Protein AF-A0A7S3I6E5-F1 (afdb_monomer_lite)

Organism: NCBI:txid182087

Structure (mmCIF, N/CA/C/O backbone):
data_AF-A0A7S3I6E5-F1
#
_entry.id   AF-A0A7S3I6E5-F1
#
loop_
_atom_site.group_PDB
_atom_site.id
_atom_site.type_symbol
_atom_site.label_atom_id
_atom_site.label_alt_id
_atom_site.label_comp_id
_atom_site.label_asym_id
_atom_site.label_entity_id
_atom_site.label_seq_id
_atom_site.pdbx_PDB_ins_code
_atom_site.Cartn_x
_atom_site.Cartn_y
_atom_site.Cartn_z
_atom_site.occupancy
_atom_site.B_iso_or_equiv
_atom_site.auth_seq_id
_atom_site.auth_comp_id
_atom_site.auth_asym_id
_atom_site.auth_atom_id
_atom_site.pdbx_PDB_model_num
ATOM 1 N N . MET A 1 1 ? -11.413 -11.441 18.024 1.00 75.44 1 MET A N 1
ATOM 2 C CA . MET A 1 1 ? -10.052 -11.040 17.619 1.00 75.44 1 MET A CA 1
ATOM 3 C C . MET A 1 1 ? -9.032 -11.523 18.630 1.00 75.44 1 MET A C 1
ATOM 5 O O . MET A 1 1 ? -8.194 -12.300 18.219 1.00 75.44 1 MET A O 1
ATOM 9 N N . LEU A 1 2 ? -9.181 -11.236 19.929 1.00 79.25 2 LEU A N 1
ATOM 10 C CA . LEU A 1 2 ? -8.270 -11.764 20.956 1.00 79.25 2 LEU A CA 1
ATOM 11 C C . LEU A 1 2 ? -8.199 -13.304 20.983 1.00 79.25 2 LEU A C 1
ATOM 13 O O . LEU A 1 2 ? -7.133 -13.863 20.778 1.00 79.25 2 LEU A O 1
ATOM 17 N N . ILE A 1 3 ? -9.347 -13.985 21.101 1.00 82.06 3 ILE A N 1
ATOM 18 C CA . ILE A 1 3 ? -9.428 -15.463 21.083 1.00 82.06 3 ILE A CA 1
ATOM 19 C C . ILE A 1 3 ? -8.805 -16.044 19.802 1.00 82.06 3 ILE A C 1
ATOM 21 O O . ILE A 1 3 ? -8.066 -17.015 19.851 1.00 82.06 3 ILE A O 1
ATOM 25 N N . PHE A 1 4 ? -9.059 -15.407 18.658 1.00 80.81 4 PHE A N 1
ATOM 26 C CA . PHE A 1 4 ? -8.527 -15.822 17.359 1.00 80.81 4 PHE A CA 1
ATOM 27 C C . PHE A 1 4 ? -7.004 -15.630 17.257 1.00 80.81 4 PHE A C 1
ATOM 29 O O . PHE A 1 4 ? -6.314 -16.505 16.750 1.00 80.81 4 PHE A O 1
ATOM 36 N N . GLY A 1 5 ? -6.469 -14.532 17.803 1.00 78.19 5 GLY A N 1
ATOM 37 C CA . GLY A 1 5 ? -5.027 -14.288 17.878 1.00 78.19 5 GLY A CA 1
ATOM 38 C C . GLY A 1 5 ? -4.309 -15.273 18.804 1.00 78.19 5 GLY A C 1
ATOM 39 O O . GLY A 1 5 ? -3.265 -15.801 18.435 1.00 78.19 5 GLY A O 1
ATOM 40 N N . CYS A 1 6 ? -4.905 -15.596 19.957 1.00 81.00 6 CYS A N 1
ATOM 41 C CA . CYS A 1 6 ? -4.386 -16.628 20.858 1.00 81.00 6 CYS A CA 1
ATOM 42 C C . CYS A 1 6 ? -4.396 -18.015 20.202 1.00 81.00 6 CYS A C 1
ATOM 44 O O . CYS A 1 6 ? -3.428 -18.756 20.328 1.00 81.00 6 CYS A O 1
ATOM 46 N N . ILE A 1 7 ? -5.458 -18.350 19.462 1.00 82.88 7 ILE A N 1
ATOM 47 C CA . ILE A 1 7 ? -5.550 -19.604 18.705 1.00 82.88 7 ILE A CA 1
ATOM 48 C C . ILE A 1 7 ? -4.427 -19.690 17.664 1.00 82.88 7 ILE A C 1
ATOM 50 O O . ILE A 1 7 ? -3.745 -20.708 17.599 1.00 82.88 7 ILE A O 1
ATOM 54 N N . PHE A 1 8 ? -4.181 -18.628 16.892 1.00 81.50 8 PHE A N 1
ATOM 55 C CA . PHE A 1 8 ? -3.090 -18.628 15.914 1.00 81.50 8 PHE A CA 1
ATOM 56 C C . PHE A 1 8 ? -1.702 -18.760 16.537 1.00 81.50 8 PHE A C 1
ATOM 58 O O . PHE A 1 8 ? -0.860 -19.445 15.965 1.00 81.50 8 PHE A O 1
ATOM 65 N N . MET A 1 9 ? -1.471 -18.168 17.712 1.00 80.69 9 MET A N 1
ATOM 66 C CA . MET A 1 9 ? -0.214 -18.364 18.440 1.00 80.69 9 MET A CA 1
ATOM 67 C C . MET A 1 9 ? -0.041 -19.808 18.918 1.00 80.69 9 MET A C 1
ATOM 69 O O . MET A 1 9 ? 1.044 -20.355 18.786 1.00 80.69 9 MET A O 1
ATOM 73 N N . VAL A 1 10 ? -1.102 -20.449 19.415 1.00 82.06 10 VAL A N 1
ATOM 74 C CA . VAL A 1 10 ? -1.046 -21.854 19.860 1.00 82.06 10 VAL A CA 1
ATOM 75 C C . VAL A 1 10 ? -0.815 -22.807 18.686 1.00 82.06 10 VAL A C 1
ATOM 77 O O . VAL A 1 10 ? -0.080 -23.781 18.812 1.00 82.06 10 VAL A O 1
ATOM 80 N N . PHE A 1 11 ? -1.411 -22.531 17.525 1.00 77.69 11 PHE A N 1
ATOM 81 C CA . PHE A 1 11 ? -1.188 -23.342 16.329 1.00 77.69 11 PHE A CA 1
ATOM 82 C C . PHE A 1 11 ? 0.194 -23.134 15.698 1.00 77.69 11 PHE A C 1
ATOM 84 O O . PHE A 1 11 ? 0.626 -24.002 14.943 1.00 77.69 11 PHE A O 1
ATOM 91 N N . ALA A 1 12 ? 0.908 -22.046 16.010 1.00 77.81 12 ALA A N 1
ATOM 92 C CA . ALA A 1 12 ? 2.234 -21.788 15.452 1.00 77.81 12 ALA A CA 1
ATOM 93 C C . ALA A 1 12 ? 3.257 -22.880 15.816 1.00 77.81 12 ALA A C 1
ATOM 95 O O . ALA A 1 12 ? 4.062 -23.241 14.964 1.00 77.81 12 ALA A O 1
ATOM 96 N N . ASP A 1 13 ? 3.162 -23.470 17.013 1.00 76.19 13 ASP A N 1
ATOM 97 C CA . ASP A 1 13 ? 4.052 -24.555 17.462 1.00 76.19 13 ASP A CA 1
ATOM 98 C C . ASP A 1 13 ? 3.839 -25.883 16.706 1.00 76.19 13 ASP A C 1
ATOM 100 O O . ASP A 1 13 ? 4.677 -26.782 16.766 1.00 76.19 13 ASP A O 1
ATOM 104 N N . VAL A 1 14 ? 2.723 -26.030 15.983 1.00 82.50 14 VAL A N 1
ATOM 105 C CA . VAL A 1 14 ? 2.381 -27.253 15.231 1.00 82.50 14 VAL A CA 1
ATOM 106 C C . VAL A 1 14 ? 2.935 -27.215 13.799 1.00 82.50 14 VAL A C 1
ATOM 108 O O . VAL A 1 14 ? 3.069 -28.258 13.156 1.00 82.50 14 VAL A O 1
ATOM 111 N N . PHE A 1 15 ? 3.266 -26.029 13.281 1.00 80.81 15 PHE A N 1
ATOM 112 C CA . PHE A 1 15 ? 3.667 -25.830 11.889 1.00 80.81 15 PHE A CA 1
ATOM 113 C C . PHE A 1 15 ? 5.188 -25.672 11.724 1.00 80.81 15 PHE A C 1
ATOM 115 O O . PHE A 1 15 ? 5.881 -25.235 12.639 1.00 80.81 15 PHE A O 1
ATOM 122 N N . PRO A 1 16 ? 5.741 -26.002 10.539 1.00 85.12 16 PRO A N 1
ATOM 123 C CA . PRO A 1 16 ? 7.153 -25.773 10.259 1.00 85.12 16 PRO A CA 1
ATOM 124 C C . PRO A 1 16 ? 7.507 -24.278 10.317 1.00 85.12 16 PRO A C 1
ATOM 126 O O . PRO A 1 16 ? 6.672 -23.420 10.025 1.00 85.12 16 PRO A O 1
ATOM 129 N N . ILE A 1 17 ? 8.773 -23.992 10.645 1.00 81.06 17 ILE A N 1
ATOM 130 C CA . ILE A 1 17 ? 9.302 -22.675 11.060 1.00 81.06 17 ILE A CA 1
ATOM 131 C C . ILE A 1 17 ? 8.813 -21.513 10.173 1.00 81.06 17 ILE A C 1
ATOM 133 O O . ILE A 1 17 ? 8.350 -20.503 10.692 1.00 81.06 17 ILE A O 1
ATOM 137 N N . GLY A 1 18 ? 8.822 -21.668 8.842 1.00 83.62 18 GLY A N 1
ATOM 138 C CA . GLY A 1 18 ? 8.403 -20.596 7.925 1.00 83.62 18 GLY A CA 1
ATOM 139 C C . GLY A 1 18 ? 6.921 -20.203 8.030 1.00 83.62 18 GLY A C 1
ATOM 140 O O . GLY A 1 18 ? 6.581 -19.031 7.906 1.00 83.62 18 GLY A O 1
ATOM 141 N N . TYR A 1 19 ? 6.025 -21.155 8.298 1.00 84.38 19 TYR A N 1
ATOM 142 C CA . TYR A 1 19 ? 4.607 -20.845 8.515 1.00 84.38 19 TYR A CA 1
ATOM 143 C C . TYR A 1 19 ? 4.355 -20.376 9.949 1.00 84.38 19 TYR A C 1
ATOM 145 O O . TYR A 1 19 ? 3.492 -19.525 10.166 1.00 84.38 19 TYR A O 1
ATOM 153 N N . ALA A 1 20 ? 5.124 -20.891 10.914 1.00 85.69 20 ALA A N 1
ATOM 154 C CA . ALA A 1 20 ? 5.036 -20.486 12.312 1.00 85.69 20 ALA A CA 1
ATOM 155 C C . ALA A 1 20 ? 5.267 -18.974 12.481 1.00 85.69 20 ALA A C 1
ATOM 157 O O . ALA A 1 20 ? 4.482 -18.315 13.159 1.00 85.69 20 ALA A O 1
ATOM 158 N N . GLU A 1 21 ? 6.257 -18.393 11.796 1.00 87.38 21 GLU A N 1
ATOM 159 C CA . GLU A 1 21 ? 6.520 -16.944 11.832 1.00 87.38 21 GLU A CA 1
ATOM 160 C C . GLU A 1 21 ? 5.331 -16.111 11.326 1.00 87.38 21 GLU A C 1
ATOM 162 O O . GLU A 1 21 ? 4.946 -15.121 11.953 1.00 87.38 21 GLU A O 1
ATOM 167 N N . ILE A 1 22 ? 4.691 -16.542 10.233 1.00 87.88 22 ILE A N 1
ATOM 168 C CA . ILE A 1 22 ? 3.505 -15.874 9.678 1.00 87.88 22 ILE A CA 1
ATOM 169 C C . ILE A 1 22 ? 2.334 -15.958 10.666 1.00 87.88 22 ILE A C 1
ATOM 171 O O . ILE A 1 22 ? 1.655 -14.957 10.906 1.00 87.88 22 ILE A O 1
ATOM 175 N N . PHE A 1 23 ? 2.104 -17.125 11.276 1.00 87.38 23 PHE A N 1
ATOM 176 C CA . PHE A 1 23 ? 1.037 -17.306 12.264 1.00 87.38 23 PHE A CA 1
ATOM 177 C C . PHE A 1 23 ? 1.271 -16.486 13.534 1.00 87.38 23 PHE A C 1
ATOM 179 O O . PHE A 1 23 ? 0.328 -15.876 14.042 1.00 87.38 23 PHE A O 1
ATOM 186 N N . ILE A 1 24 ? 2.515 -16.398 14.011 1.00 89.31 24 ILE A N 1
ATOM 187 C CA . ILE A 1 24 ? 2.889 -15.541 15.143 1.00 89.31 24 ILE A CA 1
ATOM 188 C C . ILE A 1 24 ? 2.661 -14.067 14.787 1.00 89.31 24 ILE A C 1
ATOM 190 O O . ILE A 1 24 ? 2.070 -13.331 15.582 1.00 89.31 24 ILE A O 1
ATOM 194 N N . GLY A 1 25 ? 3.059 -13.640 13.585 1.00 90.00 25 GLY A N 1
ATOM 195 C CA . GLY A 1 25 ? 2.846 -12.278 13.095 1.00 90.00 25 GLY A CA 1
ATOM 196 C C . GLY A 1 25 ? 1.363 -11.900 13.024 1.00 90.00 25 GLY A C 1
ATOM 197 O O . GLY A 1 25 ? 0.946 -10.893 13.602 1.00 90.00 25 GLY A O 1
ATOM 198 N N . ILE A 1 26 ? 0.540 -12.738 12.384 1.00 90.06 26 ILE A N 1
ATOM 199 C CA . ILE A 1 26 ? -0.915 -12.531 12.273 1.00 90.06 26 ILE A CA 1
ATOM 200 C C . ILE A 1 26 ? -1.584 -12.587 13.653 1.00 90.06 26 ILE A C 1
ATOM 202 O O . ILE A 1 26 ? -2.467 -11.775 13.950 1.00 90.06 26 ILE A O 1
ATOM 206 N N . GLY A 1 27 ? -1.157 -13.514 14.514 1.00 88.62 27 GLY A N 1
ATOM 207 C CA . GLY A 1 27 ? -1.640 -13.646 15.885 1.00 88.62 27 GLY A CA 1
ATOM 208 C C . GLY A 1 27 ? -1.376 -12.384 16.706 1.00 88.62 27 GLY A C 1
ATOM 209 O O . GLY A 1 27 ? -2.307 -11.830 17.295 1.00 88.62 27 GLY A O 1
ATOM 210 N N . SER A 1 28 ? -0.142 -11.874 16.665 1.00 90.19 28 SER A N 1
ATOM 211 C CA . SER A 1 28 ? 0.252 -10.622 17.320 1.00 90.19 28 SER A CA 1
ATOM 212 C C . SER A 1 28 ? -0.583 -9.446 16.808 1.00 90.19 28 SER A C 1
ATOM 214 O O . SER A 1 28 ? -1.207 -8.743 17.605 1.00 90.19 28 SER A O 1
ATOM 216 N N . PHE A 1 29 ? -0.718 -9.287 15.487 1.00 90.25 29 PHE A N 1
ATOM 217 C CA . PHE A 1 29 ? -1.550 -8.238 14.890 1.00 90.25 29 PHE A CA 1
ATOM 218 C C . PHE A 1 29 ? -3.012 -8.287 15.376 1.00 90.25 29 PHE A C 1
ATOM 220 O O . PHE A 1 29 ? -3.586 -7.262 15.748 1.00 90.25 29 PHE A O 1
ATOM 227 N N . CYS A 1 30 ? -3.617 -9.479 15.447 1.00 88.81 30 CYS A N 1
ATOM 228 C CA . CYS A 1 30 ? -4.989 -9.659 15.937 1.00 88.81 30 CYS A CA 1
ATOM 229 C C . CYS A 1 30 ? -5.155 -9.297 17.424 1.00 88.81 30 CYS A C 1
ATOM 231 O O . CYS A 1 30 ? -6.213 -8.796 17.834 1.00 88.81 30 CYS A O 1
ATOM 233 N N . ILE A 1 31 ? -4.130 -9.551 18.241 1.00 89.50 31 ILE A N 1
ATOM 234 C CA . ILE A 1 31 ? -4.107 -9.181 19.661 1.00 89.50 31 ILE A CA 1
ATOM 235 C C . ILE A 1 31 ? -4.014 -7.658 19.795 1.00 89.50 31 ILE A C 1
ATOM 237 O O . ILE A 1 31 ? -4.857 -7.066 20.469 1.00 89.50 31 ILE A O 1
ATOM 241 N N . TRP A 1 32 ? -3.086 -7.013 19.082 1.00 90.00 32 TRP A N 1
ATOM 242 C CA . TRP A 1 32 ? -2.955 -5.551 19.063 1.00 90.00 32 TRP A CA 1
ATOM 243 C C . TRP A 1 32 ? -4.228 -4.859 18.566 1.00 90.00 32 TRP A C 1
ATOM 245 O O . TRP A 1 32 ? -4.710 -3.922 19.196 1.00 90.00 32 TRP A O 1
ATOM 255 N N . SER A 1 33 ? -4.859 -5.372 17.508 1.00 88.00 33 SER A N 1
ATOM 256 C CA . SER A 1 33 ? -6.155 -4.869 17.032 1.00 88.00 33 SER A CA 1
ATOM 257 C C . SER A 1 33 ? -7.262 -4.983 18.095 1.00 88.00 33 SER A C 1
ATOM 259 O O . SER A 1 33 ? -8.164 -4.147 18.164 1.00 88.00 33 SER A O 1
ATOM 261 N N . SER A 1 34 ? -7.183 -5.971 18.993 1.00 86.31 34 SER A N 1
ATOM 262 C CA . SER A 1 34 ? -8.147 -6.114 20.090 1.00 86.31 34 SER A CA 1
ATOM 263 C C . SER A 1 34 ? -8.012 -5.020 21.156 1.00 86.31 34 SER A C 1
ATOM 265 O O . SER A 1 34 ? -9.010 -4.716 21.807 1.00 86.31 34 SER A O 1
ATOM 267 N N . ILE A 1 35 ? -6.842 -4.378 21.288 1.00 86.62 35 ILE A N 1
ATOM 268 C CA . ILE A 1 35 ? -6.614 -3.250 22.212 1.00 86.62 35 ILE A CA 1
ATOM 269 C C . ILE A 1 35 ? -7.529 -2.065 21.876 1.00 86.62 35 ILE A C 1
ATOM 271 O O . ILE A 1 35 ? -8.048 -1.412 22.778 1.00 86.62 35 ILE A O 1
ATOM 275 N N . ILE A 1 36 ? -7.833 -1.853 20.592 1.00 85.50 36 ILE A N 1
ATOM 276 C CA . ILE A 1 36 ? -8.733 -0.787 20.119 1.00 85.50 36 ILE A CA 1
ATOM 277 C C . ILE A 1 36 ? -10.121 -0.894 20.780 1.00 85.50 36 ILE A C 1
ATOM 279 O O . ILE A 1 36 ? -10.753 0.119 21.068 1.00 85.50 36 ILE A O 1
ATOM 283 N N . LYS A 1 37 ? -10.583 -2.113 21.100 1.00 82.19 37 LYS A N 1
ATOM 284 C CA . LYS A 1 37 ? -11.864 -2.327 21.797 1.00 82.19 37 LYS A CA 1
ATOM 285 C C . LYS A 1 37 ? -11.838 -1.856 23.245 1.00 82.19 37 LYS A C 1
ATOM 287 O O . LYS A 1 37 ? -12.853 -1.381 23.735 1.00 82.19 37 LYS A O 1
ATOM 292 N N . TYR A 1 38 ? -10.697 -1.993 23.915 1.00 83.44 38 TYR A N 1
ATOM 293 C CA . TYR A 1 38 ? -10.520 -1.488 25.275 1.00 83.44 38 TYR A CA 1
ATOM 294 C C . TYR A 1 38 ? -10.408 0.039 25.277 1.00 83.44 38 TYR A C 1
ATOM 296 O O . TYR A 1 38 ? -10.968 0.688 26.155 1.00 83.44 38 TYR A O 1
ATOM 304 N N . LEU A 1 39 ? -9.774 0.617 24.250 1.00 81.69 39 LEU A N 1
ATOM 305 C CA . LEU A 1 39 ? -9.691 2.069 24.064 1.00 81.69 39 LEU A CA 1
ATOM 306 C C . LEU A 1 39 ? -11.057 2.720 23.800 1.00 81.69 39 LEU A C 1
ATOM 308 O O . LEU A 1 39 ? -11.283 3.855 24.205 1.00 81.69 39 LEU A O 1
ATOM 312 N N . ALA A 1 40 ? -11.991 1.990 23.184 1.00 78.12 40 ALA A N 1
ATOM 313 C CA . ALA A 1 40 ? -13.360 2.452 22.955 1.00 78.12 40 ALA A CA 1
ATOM 314 C C . ALA A 1 40 ? -14.160 2.722 24.244 1.00 78.12 40 ALA A C 1
ATOM 316 O O . ALA A 1 40 ? -15.233 3.313 24.165 1.00 78.12 40 ALA A O 1
ATOM 317 N N . ASN A 1 41 ? -13.670 2.283 25.410 1.00 78.00 41 ASN A N 1
ATOM 318 C CA . ASN A 1 41 ? -14.300 2.560 26.702 1.00 78.00 41 ASN A CA 1
ATOM 319 C C . ASN A 1 41 ? -14.061 4.005 27.185 1.00 78.00 41 ASN A C 1
ATOM 321 O O . ASN A 1 41 ? -14.723 4.455 28.115 1.00 78.00 41 ASN A O 1
ATOM 325 N N . THR A 1 42 ? -13.129 4.732 26.561 1.00 83.69 42 THR A N 1
ATOM 326 C CA . THR A 1 42 ? -12.887 6.158 26.809 1.00 83.69 42 THR A CA 1
ATOM 327 C C . THR A 1 42 ? -13.743 7.001 25.861 1.00 83.69 42 THR A C 1
ATOM 329 O O . THR A 1 42 ? -13.754 6.753 24.653 1.00 83.69 42 THR A O 1
ATOM 332 N N . GLU A 1 43 ? -14.431 8.020 26.386 1.00 78.88 43 GLU A N 1
ATOM 333 C CA . GLU A 1 43 ? -15.401 8.830 25.628 1.00 78.88 43 GLU A CA 1
ATOM 334 C C . GLU A 1 43 ? -14.801 9.492 24.371 1.00 78.88 43 GLU A C 1
ATOM 336 O O . GLU A 1 43 ? -15.431 9.472 23.310 1.00 78.88 43 GLU A O 1
ATOM 341 N N . ASP A 1 44 ? -13.556 9.975 24.437 1.00 83.75 44 ASP A N 1
ATOM 342 C CA . AS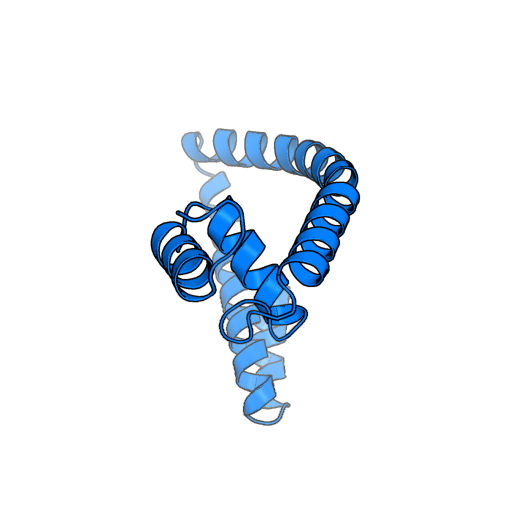P A 1 44 ? -12.882 10.635 23.306 1.00 83.75 44 ASP A CA 1
ATOM 343 C C . ASP A 1 44 ? -12.621 9.686 22.121 1.00 83.75 44 ASP A C 1
ATOM 345 O O . ASP A 1 44 ? -12.843 10.024 20.955 1.00 83.75 44 ASP A O 1
ATOM 349 N N . PHE A 1 45 ? -12.182 8.456 22.403 1.00 85.12 45 PHE A N 1
ATOM 350 C CA . PHE A 1 45 ? -11.864 7.464 21.370 1.00 85.12 45 PHE A CA 1
ATOM 351 C C . PHE A 1 45 ? -13.112 6.777 20.816 1.00 85.12 45 PHE A C 1
ATOM 353 O O . PHE A 1 45 ? -13.113 6.319 19.668 1.00 85.12 45 PHE A O 1
ATOM 360 N N . TYR A 1 46 ? -14.192 6.734 21.598 1.00 88.31 46 TYR A N 1
ATOM 361 C CA . TYR A 1 46 ? -15.456 6.137 21.186 1.00 88.31 46 TYR A CA 1
ATOM 362 C C . TYR A 1 46 ? -16.015 6.792 19.916 1.00 88.31 46 TYR A C 1
ATOM 364 O O . TYR A 1 46 ? -16.448 6.096 18.992 1.00 88.31 46 TYR A O 1
ATOM 372 N N . VAL A 1 47 ? -15.955 8.125 19.827 1.00 89.62 47 VAL A N 1
ATOM 373 C CA . VAL A 1 47 ? -16.440 8.867 18.654 1.00 89.62 47 VAL A CA 1
ATOM 374 C C . VAL A 1 47 ? -15.624 8.518 17.407 1.00 89.62 47 VAL A C 1
ATOM 376 O O . VAL A 1 47 ? -16.213 8.226 16.367 1.00 89.62 47 VAL A O 1
ATOM 379 N N . ILE A 1 48 ? -14.292 8.464 17.512 1.00 89.69 48 ILE A N 1
ATOM 380 C CA . ILE A 1 48 ? -13.385 8.124 16.400 1.00 89.69 48 ILE A CA 1
ATOM 381 C C . ILE A 1 48 ? -13.648 6.701 15.890 1.00 89.69 48 ILE A C 1
ATOM 383 O O . ILE A 1 48 ? -13.739 6.456 14.688 1.00 89.69 48 ILE A O 1
ATOM 387 N N . ILE A 1 49 ? -13.815 5.741 16.800 1.00 89.25 49 ILE A N 1
ATOM 388 C CA . ILE A 1 49 ? -14.073 4.345 16.429 1.00 89.25 49 ILE A CA 1
ATOM 389 C C . ILE A 1 49 ? -15.459 4.206 15.787 1.00 89.25 49 ILE A C 1
ATOM 391 O O . ILE A 1 49 ? -15.634 3.460 14.819 1.00 89.25 49 ILE A O 1
ATOM 395 N N . ARG A 1 50 ? -16.456 4.948 16.282 1.00 89.31 50 ARG A N 1
ATOM 396 C CA . ARG A 1 50 ? -17.807 4.958 15.715 1.00 89.31 50 ARG A CA 1
ATOM 397 C C . ARG A 1 50 ? -17.837 5.555 14.308 1.00 89.31 50 ARG A C 1
ATOM 399 O O . ARG A 1 50 ? -18.503 4.987 13.442 1.00 89.31 50 ARG A O 1
ATOM 406 N N . THR A 1 51 ? -17.125 6.654 14.059 1.00 93.12 51 THR A N 1
ATOM 407 C CA . THR A 1 51 ? -17.039 7.249 12.715 1.00 93.12 51 THR A CA 1
ATOM 408 C C . THR A 1 51 ? -16.294 6.333 11.753 1.00 93.12 51 THR A C 1
ATOM 410 O O . THR A 1 51 ? -16.765 6.132 10.636 1.00 93.12 51 THR A O 1
ATOM 413 N N . PHE A 1 52 ? -15.208 5.693 12.193 1.00 90.88 52 PHE A N 1
ATOM 414 C CA . PHE A 1 52 ? -1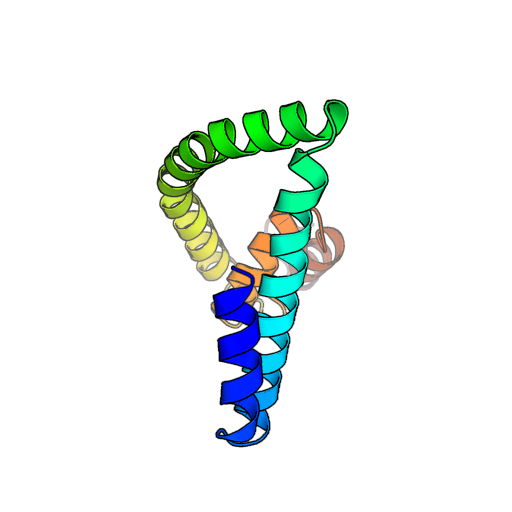4.474 4.725 11.380 1.00 90.88 52 PHE A CA 1
ATOM 415 C C . PHE A 1 52 ? -15.353 3.529 10.982 1.00 90.88 52 PHE A C 1
ATOM 417 O O . PHE A 1 52 ? -15.449 3.200 9.801 1.00 90.88 52 PHE A O 1
ATOM 424 N N . ASN A 1 53 ? -16.091 2.941 11.931 1.00 90.38 53 ASN A N 1
ATOM 425 C CA . ASN A 1 53 ? -17.014 1.833 11.654 1.00 90.38 53 ASN A CA 1
ATOM 426 C C . ASN A 1 53 ? -18.143 2.213 10.683 1.00 90.38 53 ASN A C 1
ATOM 428 O O . ASN A 1 53 ? -18.560 1.384 9.877 1.00 90.38 53 ASN A O 1
ATOM 432 N N . ALA A 1 54 ? -18.632 3.455 10.736 1.00 93.38 54 ALA A N 1
ATOM 433 C CA . ALA A 1 54 ? -19.627 3.953 9.787 1.00 93.38 54 ALA A CA 1
ATOM 434 C C . ALA A 1 54 ? -19.025 4.257 8.399 1.00 93.38 54 ALA A C 1
ATOM 436 O O . ALA A 1 54 ? -19.685 4.064 7.375 1.00 93.38 54 ALA A O 1
ATOM 437 N N . ALA A 1 55 ? -17.768 4.706 8.351 1.00 94.25 55 ALA A N 1
ATOM 438 C CA . ALA A 1 55 ? -17.074 5.064 7.119 1.00 94.25 55 ALA A CA 1
ATOM 439 C C . ALA A 1 55 ? -16.595 3.838 6.324 1.00 94.25 55 ALA A C 1
ATOM 441 O O . ALA A 1 55 ? -16.747 3.829 5.103 1.00 94.25 55 ALA A O 1
ATOM 442 N N . ILE A 1 56 ? -16.086 2.790 6.989 1.00 93.25 56 ILE A N 1
ATOM 443 C CA . ILE A 1 56 ? -15.572 1.560 6.351 1.00 93.25 56 ILE A CA 1
ATOM 444 C C . ILE A 1 56 ? -16.503 1.003 5.259 1.00 93.25 56 ILE A C 1
ATOM 446 O O . ILE A 1 56 ? -16.036 0.840 4.133 1.00 93.25 56 ILE A O 1
ATOM 450 N N . PRO A 1 57 ? -17.798 0.712 5.509 1.00 93.44 57 PRO A N 1
ATOM 451 C CA . PRO A 1 57 ? -18.656 0.104 4.491 1.00 93.44 57 PRO A CA 1
ATOM 452 C C . PRO A 1 57 ? -18.912 1.038 3.304 1.00 93.44 57 PRO A C 1
ATOM 454 O O . PRO A 1 57 ? -19.105 0.574 2.181 1.00 93.44 57 PRO A O 1
ATOM 457 N N . THR A 1 58 ? -18.909 2.350 3.538 1.00 94.25 58 THR A N 1
ATOM 458 C CA . THR A 1 58 ? -19.084 3.356 2.485 1.00 94.25 58 THR A CA 1
ATOM 459 C C . THR A 1 58 ? -17.834 3.437 1.615 1.00 94.25 58 THR A C 1
ATOM 461 O O . THR A 1 58 ? -17.931 3.359 0.392 1.00 94.25 58 THR A O 1
ATOM 464 N N . ILE A 1 59 ? -16.656 3.500 2.242 1.00 95.31 59 ILE A N 1
ATOM 465 C CA . ILE A 1 59 ? -15.358 3.499 1.558 1.00 95.31 59 ILE A CA 1
ATOM 466 C C . ILE A 1 59 ? -15.181 2.201 0.765 1.00 95.31 59 ILE A C 1
ATOM 468 O O . ILE A 1 59 ? -14.787 2.258 -0.394 1.00 95.31 59 ILE A O 1
ATOM 472 N N . LEU A 1 60 ? -15.550 1.047 1.330 1.00 94.12 60 LEU A N 1
ATOM 473 C CA . LEU A 1 60 ? -15.435 -0.252 0.663 1.00 94.12 60 LEU A CA 1
ATOM 474 C C . LEU A 1 60 ? -16.247 -0.309 -0.641 1.00 94.12 60 LEU A C 1
ATOM 476 O O . LEU A 1 60 ? -15.752 -0.803 -1.650 1.00 94.12 60 LEU A O 1
ATOM 480 N N . LYS A 1 61 ? -17.474 0.231 -0.654 1.00 95.12 61 LYS A N 1
ATOM 481 C CA . LYS A 1 61 ? -18.306 0.294 -1.872 1.00 95.12 61 LYS A CA 1
ATOM 482 C C . LYS A 1 61 ? -17.653 1.136 -2.967 1.00 95.12 61 LYS A C 1
ATOM 484 O O . LYS A 1 61 ? -17.646 0.730 -4.125 1.00 95.12 61 LYS A O 1
ATOM 489 N N . VAL A 1 62 ? -17.090 2.285 -2.595 1.00 94.94 62 VAL A N 1
ATOM 490 C CA . VAL A 1 62 ? -16.361 3.157 -3.528 1.00 94.94 62 VAL A CA 1
ATOM 491 C C . VAL A 1 62 ? -15.099 2.460 -4.039 1.00 94.94 62 VAL A C 1
ATOM 493 O O . VAL A 1 62 ? -14.831 2.477 -5.237 1.00 94.94 62 VAL A O 1
ATOM 496 N N . TRP A 1 63 ? -14.370 1.780 -3.153 1.00 94.88 63 TRP A N 1
ATOM 497 C CA . TRP A 1 63 ? -13.183 1.001 -3.498 1.00 94.88 63 TRP A CA 1
ATOM 498 C C . TRP A 1 63 ? -13.484 -0.097 -4.517 1.00 94.88 63 TRP A C 1
ATOM 500 O O 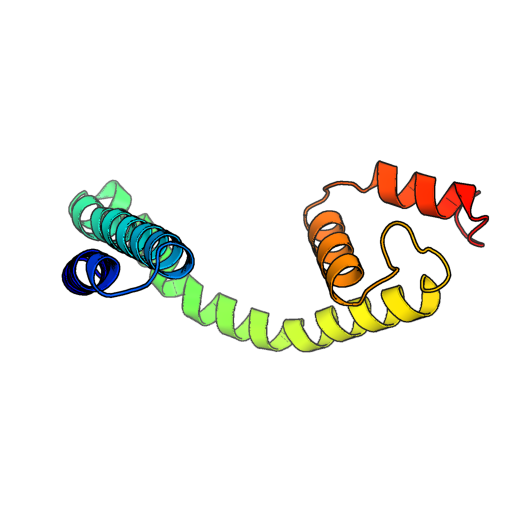. TRP A 1 63 ? -12.784 -0.209 -5.516 1.00 94.88 63 TRP A O 1
ATOM 510 N N . VAL A 1 64 ? -14.559 -0.866 -4.333 1.00 95.31 64 VAL A N 1
ATOM 511 C CA . VAL A 1 64 ? -14.970 -1.886 -5.313 1.00 95.31 64 VAL A CA 1
ATOM 512 C C . VAL A 1 64 ? -15.287 -1.262 -6.677 1.00 95.31 64 VAL A C 1
ATOM 514 O O . VAL A 1 64 ? -14.975 -1.862 -7.701 1.00 95.31 64 VAL A O 1
ATOM 517 N N . GLY A 1 65 ? -15.850 -0.051 -6.708 1.00 94.50 65 GLY A N 1
ATOM 518 C CA . GLY A 1 65 ? -16.106 0.678 -7.952 1.00 94.50 65 GLY A CA 1
ATOM 519 C C . GLY A 1 65 ? -14.840 1.178 -8.657 1.00 94.50 65 GLY A C 1
ATOM 520 O O . GLY A 1 65 ? -14.776 1.146 -9.883 1.00 94.50 65 GLY A O 1
ATOM 521 N N . ILE A 1 66 ? -13.826 1.620 -7.906 1.00 94.62 66 ILE A N 1
ATOM 522 C CA . ILE A 1 66 ? -12.594 2.190 -8.476 1.00 94.62 66 ILE A CA 1
ATOM 523 C C . ILE A 1 66 ? -11.531 1.133 -8.800 1.00 94.62 66 ILE A C 1
ATOM 525 O O . ILE A 1 66 ? -10.680 1.361 -9.657 1.00 94.62 66 ILE A O 1
ATOM 529 N N . LEU A 1 67 ? -11.591 -0.039 -8.159 1.00 93.38 67 LEU A N 1
ATOM 530 C CA . LEU A 1 67 ? -10.626 -1.124 -8.351 1.00 93.38 67 LEU A CA 1
ATOM 531 C C . LEU A 1 67 ? -10.475 -1.560 -9.822 1.00 93.38 67 LEU A C 1
ATOM 533 O O . LEU A 1 67 ? -9.335 -1.640 -10.278 1.00 93.38 67 LEU A O 1
ATOM 537 N N . PRO A 1 68 ? -11.551 -1.785 -10.606 1.00 94.12 68 PRO A N 1
ATOM 538 C CA . PRO A 1 68 ? -11.422 -2.133 -12.023 1.00 94.12 68 PRO A CA 1
ATOM 539 C C . PRO A 1 68 ? -10.716 -1.050 -12.844 1.00 94.12 68 PRO A C 1
ATOM 541 O O . PRO A 1 68 ? -9.920 -1.365 -13.725 1.00 94.12 68 PRO A O 1
ATOM 544 N N . PHE A 1 69 ? -10.975 0.224 -12.534 1.00 93.81 69 PHE A N 1
ATOM 545 C CA . PHE A 1 69 ? -10.306 1.348 -13.184 1.00 93.81 69 PHE A CA 1
ATOM 546 C C . PHE A 1 69 ? -8.810 1.367 -12.851 1.00 93.81 69 PHE A C 1
ATOM 548 O O . PHE A 1 69 ? -7.984 1.449 -13.757 1.00 93.81 69 PHE A O 1
ATOM 555 N N . TYR A 1 70 ? -8.455 1.209 -11.573 1.00 91.62 70 TYR A N 1
ATOM 556 C CA . TYR A 1 70 ? -7.062 1.141 -11.131 1.00 91.62 70 TYR A CA 1
ATOM 557 C C . TYR A 1 70 ? -6.299 -0.012 -11.795 1.00 91.62 70 TYR A C 1
ATOM 559 O O . TYR A 1 70 ? -5.202 0.182 -12.316 1.00 91.62 70 TYR A O 1
ATOM 567 N N . VAL A 1 71 ? -6.905 -1.200 -11.841 1.00 92.00 71 VAL A N 1
ATOM 568 C CA . VAL A 1 71 ? -6.330 -2.375 -12.506 1.00 92.00 71 VAL A CA 1
ATOM 569 C C . VAL A 1 71 ? -6.127 -2.106 -13.999 1.00 92.00 71 VAL A C 1
ATOM 571 O O . VAL A 1 71 ? -5.058 -2.407 -14.526 1.00 92.00 71 VAL A O 1
ATOM 574 N N . GLY A 1 72 ? -7.099 -1.482 -14.672 1.00 92.75 72 GLY A N 1
ATOM 575 C CA . GLY A 1 72 ? -6.979 -1.088 -16.078 1.00 92.75 72 GLY A CA 1
ATOM 576 C C . GLY A 1 72 ? -5.821 -0.120 -16.338 1.00 92.75 72 GLY A C 1
ATOM 577 O O . GLY A 1 72 ? -5.058 -0.324 -17.280 1.00 92.75 72 GLY A O 1
ATOM 578 N N . VAL A 1 73 ? -5.639 0.886 -15.476 1.00 89.81 73 VAL A N 1
ATOM 579 C CA . VAL A 1 73 ? -4.502 1.820 -15.555 1.00 89.81 73 VAL A CA 1
ATOM 580 C C . VAL A 1 73 ? -3.177 1.095 -15.316 1.00 89.81 73 VAL A C 1
ATOM 582 O O . VAL A 1 73 ? -2.232 1.315 -16.066 1.00 89.81 73 VAL A O 1
ATOM 585 N N . CYS A 1 74 ? -3.101 0.184 -14.342 1.00 88.88 74 CYS A N 1
ATOM 586 C CA . CYS A 1 74 ? -1.888 -0.599 -14.094 1.00 88.88 74 CYS A CA 1
ATOM 587 C C . CYS A 1 74 ? -1.516 -1.482 -15.294 1.00 88.88 74 CYS A C 1
ATOM 589 O O . CYS A 1 74 ? -0.348 -1.529 -15.674 1.00 88.88 74 CYS A O 1
ATOM 591 N N . PHE A 1 75 ? -2.497 -2.137 -15.926 1.00 89.94 75 PHE A N 1
ATOM 592 C CA . PHE A 1 75 ? -2.277 -2.911 -17.151 1.00 89.94 75 PHE A CA 1
ATOM 593 C C . PHE A 1 75 ? -1.812 -2.033 -18.313 1.00 89.94 75 PHE A C 1
ATOM 595 O O . PHE A 1 75 ? -0.847 -2.386 -18.988 1.00 89.94 75 PHE A O 1
ATOM 602 N N . LEU A 1 76 ? -2.459 -0.885 -18.533 1.00 88.81 76 LEU A N 1
ATOM 603 C CA . LEU A 1 76 ? -2.052 0.054 -19.576 1.00 88.81 76 LEU A CA 1
ATOM 604 C C . LEU A 1 76 ? -0.603 0.501 -19.358 1.00 88.81 76 L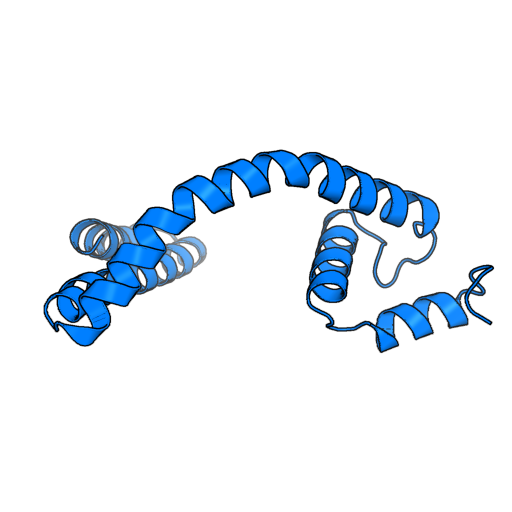EU A C 1
ATOM 606 O O . LEU A 1 76 ? 0.214 0.382 -20.269 1.00 88.81 76 LEU A O 1
ATOM 610 N N . SER A 1 77 ? -0.268 0.937 -18.145 1.00 83.94 77 SER A N 1
ATOM 611 C CA . SER A 1 77 ? 1.085 1.357 -17.791 1.00 83.94 77 SER A CA 1
ATOM 612 C C . SER A 1 77 ? 2.107 0.240 -17.984 1.00 83.94 77 SER A C 1
ATOM 614 O O . SER A 1 77 ? 3.151 0.482 -18.573 1.00 83.94 77 SER A O 1
ATOM 616 N N . LEU A 1 78 ? 1.796 -0.993 -17.575 1.00 85.06 78 LEU A N 1
ATOM 617 C CA . LEU A 1 78 ? 2.651 -2.156 -17.821 1.00 85.06 78 LEU A CA 1
ATOM 618 C C . LEU A 1 78 ? 2.884 -2.399 -19.315 1.00 85.06 78 LEU A C 1
ATOM 620 O O . LEU A 1 78 ? 4.006 -2.686 -19.700 1.00 85.06 78 LEU A O 1
ATOM 624 N N . THR A 1 79 ? 1.854 -2.280 -20.161 1.00 84.12 79 THR A N 1
ATOM 625 C CA . THR A 1 79 ? 2.000 -2.506 -21.612 1.00 84.12 79 THR A CA 1
ATOM 626 C C . THR A 1 79 ? 2.767 -1.394 -22.322 1.00 84.12 79 THR A C 1
ATOM 628 O O . THR A 1 79 ? 3.585 -1.677 -23.191 1.00 84.12 79 THR A O 1
ATOM 631 N N . VAL A 1 80 ? 2.536 -0.133 -21.946 1.00 83.25 80 VAL A N 1
ATOM 632 C CA . VAL A 1 80 ? 3.221 1.032 -22.528 1.00 83.25 80 VAL A CA 1
ATOM 633 C C . VAL A 1 80 ? 4.675 1.098 -22.063 1.00 83.25 80 VAL A C 1
ATOM 635 O O . VAL A 1 80 ? 5.556 1.484 -22.826 1.00 83.25 80 VAL A O 1
ATOM 638 N N . VAL A 1 81 ? 4.924 0.700 -20.816 1.00 78.81 81 VAL A N 1
ATOM 639 C CA . VAL A 1 81 ? 6.221 0.785 -20.139 1.00 78.81 81 VAL A CA 1
ATOM 640 C C . VAL A 1 81 ? 6.840 -0.622 -19.987 1.00 78.81 81 VAL A C 1
ATOM 642 O O . VAL A 1 81 ? 7.672 -0.862 -19.117 1.00 78.81 81 VAL A O 1
ATOM 645 N N . TRP A 1 82 ? 6.490 -1.565 -20.872 1.00 71.38 82 TRP A N 1
ATOM 646 C CA . TRP A 1 82 ? 6.952 -2.961 -20.798 1.00 71.38 82 TRP A CA 1
ATOM 647 C C . TRP A 1 82 ? 8.457 -3.124 -21.052 1.00 71.38 82 TRP A C 1
ATOM 649 O O . TRP A 1 82 ? 9.120 -3.953 -20.434 1.00 71.38 82 TRP A O 1
ATOM 659 N N . GLU A 1 83 ? 9.026 -2.316 -21.950 1.00 65.69 83 GLU A N 1
ATOM 660 C CA . GLU A 1 83 ? 10.454 -2.380 -22.301 1.00 65.69 83 GLU A CA 1
ATOM 661 C C . GLU A 1 83 ? 11.377 -1.942 -21.139 1.00 65.69 83 GLU A C 1
ATOM 663 O O . GLU A 1 83 ? 12.591 -2.155 -21.172 1.00 65.69 83 GLU A O 1
ATOM 668 N N . PHE A 1 84 ? 10.806 -1.391 -20.063 1.00 68.81 84 PHE A N 1
ATOM 669 C CA . PHE A 1 84 ? 11.514 -0.785 -18.940 1.00 68.81 84 PHE A CA 1
ATOM 670 C C . PHE A 1 84 ? 11.642 -1.795 -17.787 1.00 68.81 84 PHE A C 1
ATOM 672 O O . PHE A 1 84 ? 10.888 -1.815 -16.809 1.00 68.81 84 PHE A O 1
ATOM 679 N N . LYS A 1 85 ? 12.646 -2.665 -17.916 1.00 59.88 85 LYS A N 1
ATOM 680 C CA . LYS A 1 85 ? 12.817 -3.877 -17.097 1.00 59.88 85 LYS A CA 1
ATOM 681 C C . LYS A 1 85 ? 13.095 -3.636 -15.600 1.00 59.88 85 LYS A C 1
ATOM 683 O O . LYS A 1 85 ? 12.900 -4.553 -14.810 1.00 59.88 85 LYS A O 1
ATOM 688 N N . ALA A 1 86 ? 13.537 -2.439 -15.199 1.00 61.78 86 ALA A N 1
ATOM 689 C CA . ALA A 1 86 ? 13.938 -2.147 -13.815 1.00 61.78 86 ALA A CA 1
ATOM 690 C C . ALA A 1 86 ? 12.761 -1.920 -12.843 1.00 61.78 86 ALA A C 1
ATOM 692 O O . ALA A 1 86 ? 12.890 -2.224 -11.660 1.00 61.78 86 ALA A O 1
ATOM 693 N N . SER A 1 87 ? 11.613 -1.429 -13.326 1.00 60.59 87 SER A N 1
ATOM 694 C CA . SER A 1 87 ? 10.422 -1.185 -12.486 1.00 60.59 87 SER A CA 1
ATOM 695 C C . SER A 1 87 ? 9.169 -1.913 -12.985 1.00 60.59 87 SER A C 1
ATOM 697 O O . SER A 1 87 ? 8.347 -2.341 -12.179 1.00 60.59 87 SER A O 1
ATOM 699 N N . PHE A 1 88 ? 9.042 -2.148 -14.295 1.00 65.44 88 PHE A N 1
ATOM 700 C CA . PHE A 1 88 ? 7.838 -2.722 -14.913 1.00 65.44 88 PHE A CA 1
ATOM 701 C C . PHE A 1 88 ? 8.056 -4.115 -15.526 1.00 65.44 88 PHE A C 1
ATOM 703 O O . PHE A 1 88 ? 7.207 -4.593 -16.271 1.00 65.44 88 PHE A O 1
ATOM 710 N N . GLY A 1 89 ? 9.177 -4.776 -15.208 1.00 66.88 89 GLY A N 1
ATOM 711 C CA . GLY A 1 89 ? 9.546 -6.065 -15.804 1.00 66.88 89 GLY A CA 1
ATOM 712 C C . GLY A 1 89 ? 8.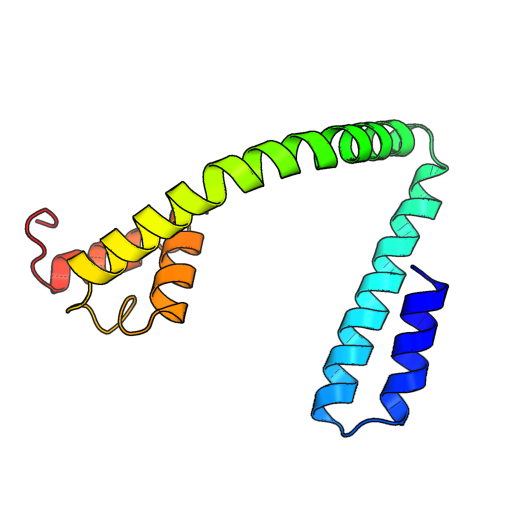598 -7.224 -15.473 1.00 66.88 89 GLY A C 1
ATOM 713 O O . GLY A 1 89 ? 8.431 -8.109 -16.306 1.00 66.88 89 GLY A O 1
ATOM 714 N N . ASP A 1 90 ? 7.956 -7.196 -14.301 1.00 78.50 90 ASP A N 1
ATOM 715 C CA . ASP A 1 90 ? 6.966 -8.188 -13.878 1.00 78.50 90 ASP A CA 1
ATOM 716 C C . ASP A 1 90 ? 5.640 -7.519 -13.502 1.00 78.50 90 ASP A C 1
ATOM 718 O O . ASP A 1 90 ? 5.584 -6.369 -13.061 1.00 78.50 90 ASP A O 1
ATOM 722 N N . PHE A 1 91 ? 4.546 -8.280 -13.586 1.00 81.31 91 PHE A N 1
ATOM 723 C CA . PHE A 1 91 ? 3.223 -7.810 -13.166 1.00 81.31 91 PHE A CA 1
ATOM 724 C C . PHE A 1 91 ? 3.229 -7.312 -11.712 1.00 81.31 91 PHE A C 1
ATOM 726 O O . PHE A 1 91 ? 2.719 -6.236 -11.412 1.00 81.31 91 PHE A O 1
ATOM 733 N N . THR A 1 92 ? 3.874 -8.052 -10.807 1.00 85.44 92 THR A N 1
ATOM 734 C CA . THR A 1 92 ? 3.966 -7.671 -9.392 1.00 85.44 92 THR A CA 1
ATOM 735 C C . THR A 1 92 ? 4.757 -6.379 -9.192 1.00 85.44 92 THR A C 1
ATOM 737 O O . THR A 1 92 ? 4.340 -5.537 -8.397 1.00 85.44 92 THR A O 1
ATOM 740 N N . SER A 1 93 ? 5.865 -6.188 -9.918 1.00 83.62 93 SER A N 1
ATOM 741 C CA . SER A 1 93 ? 6.679 -4.977 -9.783 1.00 83.62 93 SER A CA 1
ATOM 742 C C . SER A 1 93 ? 5.942 -3.753 -10.328 1.00 83.62 93 SER A C 1
ATOM 744 O O . SER A 1 93 ? 5.911 -2.725 -9.663 1.00 83.62 93 SER A O 1
ATOM 746 N N . GLY A 1 94 ? 5.244 -3.877 -11.463 1.00 85.69 94 GLY A N 1
ATOM 747 C CA . GLY A 1 94 ? 4.472 -2.767 -12.027 1.00 85.69 94 GLY A CA 1
ATOM 748 C C . GLY A 1 94 ? 3.289 -2.335 -11.158 1.00 85.69 94 GLY A C 1
ATOM 749 O O . GLY A 1 94 ? 3.045 -1.138 -11.018 1.00 85.69 94 GLY A O 1
ATOM 750 N N . PHE A 1 95 ? 2.588 -3.278 -10.517 1.00 88.12 95 PHE A N 1
ATOM 751 C CA . PHE A 1 95 ? 1.541 -2.944 -9.540 1.00 88.12 95 PHE A CA 1
ATOM 752 C C . PHE A 1 95 ? 2.121 -2.273 -8.294 1.00 88.12 95 PHE A C 1
ATOM 754 O O . PHE A 1 95 ? 1.555 -1.297 -7.806 1.00 88.12 95 PHE A O 1
ATOM 761 N N . TYR A 1 96 ? 3.266 -2.756 -7.806 1.00 88.62 96 TYR A N 1
ATOM 762 C CA . TYR A 1 96 ? 3.966 -2.138 -6.684 1.00 88.62 96 TYR A CA 1
ATOM 763 C C . TYR A 1 96 ? 4.392 -0.698 -7.003 1.00 88.62 96 TYR A C 1
ATOM 765 O O . TYR A 1 96 ? 4.114 0.210 -6.225 1.00 88.62 96 TYR A O 1
ATOM 773 N N . THR A 1 97 ? 4.987 -0.466 -8.175 1.00 87.12 97 THR A N 1
ATOM 774 C CA . THR A 1 97 ? 5.396 0.870 -8.623 1.00 87.12 97 THR A CA 1
ATOM 775 C C . THR A 1 97 ? 4.200 1.799 -8.836 1.00 87.12 97 THR A C 1
ATOM 777 O O . THR A 1 97 ? 4.254 2.965 -8.464 1.00 87.12 97 THR A O 1
ATOM 780 N N . MET A 1 98 ? 3.080 1.317 -9.383 1.00 88.69 98 MET A N 1
ATOM 781 C CA . MET A 1 98 ? 1.863 2.135 -9.509 1.00 88.69 98 MET A CA 1
ATOM 782 C C . MET A 1 98 ? 1.267 2.494 -8.146 1.00 88.69 98 MET A C 1
ATOM 784 O O . MET A 1 98 ? 0.781 3.608 -7.953 1.00 88.69 98 MET A O 1
ATOM 788 N N . PHE A 1 99 ? 1.317 1.569 -7.187 1.00 90.62 99 PHE A N 1
ATOM 789 C CA . PHE A 1 99 ? 0.898 1.834 -5.816 1.00 90.62 99 PHE A CA 1
ATOM 790 C C . PHE A 1 99 ? 1.804 2.867 -5.131 1.00 90.62 99 PHE A C 1
ATOM 792 O O . PHE A 1 99 ? 1.291 3.796 -4.508 1.00 90.62 99 PHE A O 1
ATOM 799 N N . SER A 1 100 ? 3.129 2.763 -5.290 1.00 90.31 100 SER A N 1
ATOM 800 C CA . SER A 1 100 ? 4.073 3.739 -4.730 1.00 90.31 100 SER A CA 1
ATOM 801 C C . SER A 1 100 ? 3.888 5.123 -5.358 1.00 90.31 100 SER A C 1
ATOM 803 O O . SER A 1 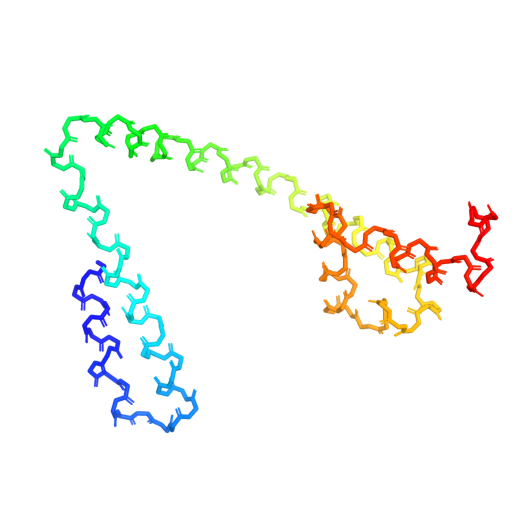100 ? 3.752 6.105 -4.636 1.00 90.31 100 SER A O 1
ATOM 805 N N . VAL A 1 101 ? 3.747 5.196 -6.686 1.00 89.50 101 VAL A N 1
ATOM 806 C CA . VAL A 1 101 ? 3.470 6.438 -7.428 1.00 89.50 101 VAL A CA 1
ATOM 807 C C . VAL A 1 101 ? 2.166 7.088 -6.958 1.00 89.50 101 VAL A C 1
ATOM 809 O O . VAL A 1 101 ? 2.129 8.297 -6.738 1.00 89.50 101 VAL A O 1
ATOM 812 N N . GLN A 1 102 ? 1.103 6.305 -6.738 1.00 90.62 102 GLN A N 1
ATOM 813 C CA . GLN A 1 102 ? -0.158 6.817 -6.191 1.00 90.62 102 GLN A CA 1
ATOM 814 C C . GLN A 1 102 ? -0.004 7.343 -4.756 1.00 90.62 102 GLN A C 1
ATOM 816 O O . GLN A 1 102 ? -0.651 8.326 -4.393 1.00 90.62 102 GLN A O 1
ATOM 821 N N . ALA A 1 103 ? 0.847 6.710 -3.946 1.00 90.88 103 ALA A N 1
ATOM 822 C CA . ALA A 1 103 ? 1.199 7.183 -2.610 1.00 90.88 103 ALA A CA 1
ATOM 823 C C . ALA A 1 103 ? 2.132 8.414 -2.627 1.00 90.88 103 ALA A C 1
ATOM 825 O O . ALA A 1 103 ? 2.393 8.991 -1.572 1.00 90.88 103 ALA A O 1
ATOM 826 N N . GLY A 1 104 ? 2.608 8.834 -3.805 1.00 89.94 104 GLY A N 1
ATOM 827 C CA . GLY A 1 104 ? 3.567 9.927 -3.975 1.00 89.94 104 GLY A CA 1
ATOM 828 C C . GLY A 1 104 ? 5.020 9.526 -3.707 1.00 89.94 104 GLY A C 1
ATOM 829 O O . GLY A 1 104 ? 5.884 10.397 -3.630 1.00 89.94 104 GLY A O 1
ATOM 830 N N . ASP A 1 105 ? 5.290 8.230 -3.569 1.00 89.69 105 ASP A N 1
ATOM 831 C CA . ASP A 1 105 ? 6.615 7.671 -3.327 1.00 89.69 105 ASP A CA 1
ATOM 832 C C . ASP A 1 105 ? 7.301 7.255 -4.643 1.00 89.69 105 ASP A C 1
ATOM 834 O O . ASP A 1 105 ? 6.648 6.865 -5.615 1.00 89.69 105 ASP A O 1
ATOM 838 N N . ALA A 1 106 ? 8.632 7.357 -4.681 1.00 82.69 106 ALA A N 1
ATOM 839 C CA . ALA A 1 106 ? 9.484 7.010 -5.826 1.00 82.69 106 ALA A CA 1
ATOM 840 C C . ALA A 1 106 ? 9.131 7.703 -7.170 1.00 82.69 106 ALA A C 1
ATOM 842 O O . ALA A 1 106 ? 9.482 7.217 -8.248 1.00 82.69 106 ALA A O 1
ATOM 843 N N . LEU A 1 107 ? 8.463 8.866 -7.143 1.00 87.69 107 LEU A N 1
ATOM 844 C CA . LEU A 1 107 ? 8.099 9.627 -8.353 1.00 87.69 107 LEU A CA 1
ATOM 845 C C . LEU A 1 107 ? 9.323 10.095 -9.155 1.00 87.69 107 LEU A C 1
ATOM 847 O O . LEU A 1 107 ? 9.321 10.065 -10.383 1.00 87.69 107 LEU A O 1
ATOM 851 N N . PHE A 1 108 ? 10.375 10.534 -8.465 1.00 86.81 108 PHE A N 1
ATOM 852 C CA . PHE A 1 108 ? 11.590 11.010 -9.123 1.00 86.81 108 PHE A CA 1
ATOM 853 C C . PHE A 1 108 ? 12.391 9.858 -9.739 1.00 86.81 108 PHE A C 1
ATOM 855 O O . PHE A 1 108 ? 12.830 9.963 -10.881 1.00 86.81 108 PHE A O 1
ATOM 862 N N . ASP A 1 109 ? 12.506 8.738 -9.027 1.00 83.75 109 ASP A N 1
ATOM 863 C CA . ASP A 1 109 ? 13.235 7.558 -9.501 1.00 83.75 109 ASP A CA 1
ATOM 864 C C . ASP A 1 109 ? 12.542 6.923 -10.711 1.00 83.75 109 ASP A C 1
ATOM 866 O O . ASP A 1 109 ? 13.190 6.550 -11.692 1.00 83.75 109 ASP A O 1
ATOM 870 N N . THR A 1 110 ? 11.207 6.866 -10.690 1.00 84.06 110 THR A N 1
ATOM 871 C CA . THR A 1 110 ? 10.417 6.414 -11.844 1.00 84.06 110 THR A CA 1
ATOM 872 C C . THR A 1 110 ? 10.540 7.375 -13.027 1.00 84.06 110 THR A C 1
ATOM 874 O O . THR A 1 110 ? 10.701 6.918 -14.158 1.00 84.06 110 THR A O 1
ATOM 877 N N . TYR A 1 111 ? 10.555 8.692 -12.790 1.00 83.75 111 TYR A N 1
ATOM 878 C CA . TYR A 1 111 ? 10.787 9.693 -13.836 1.00 83.75 111 TYR A CA 1
ATOM 879 C C . TYR A 1 111 ? 12.184 9.591 -14.464 1.00 83.75 111 TYR A C 1
ATOM 881 O O . TYR A 1 111 ? 12.308 9.611 -15.688 1.00 83.75 111 TYR A O 1
ATOM 889 N N . LEU A 1 112 ? 13.236 9.442 -13.653 1.00 84.00 112 LEU A N 1
ATOM 890 C CA . LEU A 1 112 ? 14.597 9.231 -14.149 1.00 84.00 112 LEU A CA 1
ATOM 891 C C . LEU A 1 112 ? 14.695 7.947 -14.974 1.00 84.00 112 LEU A C 1
ATOM 893 O O . LEU A 1 112 ? 15.235 7.978 -16.075 1.00 84.00 112 LEU A O 1
ATOM 897 N N . SER A 1 113 ? 14.088 6.861 -14.492 1.00 80.06 113 SER A N 1
ATOM 898 C CA . SER A 1 113 ? 14.046 5.582 -15.211 1.00 80.06 113 SER A CA 1
ATOM 899 C C . SER A 1 113 ? 13.352 5.706 -16.575 1.00 80.06 113 SER A C 1
ATOM 901 O O . SER A 1 113 ? 13.779 5.092 -17.551 1.00 80.06 113 SER A O 1
ATOM 903 N N . LEU A 1 114 ? 12.302 6.530 -16.671 1.00 80.31 114 LEU A N 1
ATOM 904 C CA . LEU A 1 114 ? 11.615 6.842 -17.932 1.00 80.31 114 LEU A CA 1
ATOM 905 C C . LEU A 1 114 ? 12.468 7.722 -18.863 1.00 80.31 114 LEU A C 1
ATOM 907 O O . LEU A 1 114 ? 12.465 7.510 -20.078 1.00 80.31 114 LEU A O 1
ATOM 911 N N . LYS A 1 115 ? 13.206 8.689 -18.304 1.00 80.62 115 LYS A N 1
ATOM 912 C CA . LYS A 1 115 ? 14.092 9.600 -19.045 1.00 80.62 115 LYS A CA 1
ATOM 913 C C . LYS A 1 115 ? 15.312 8.885 -19.625 1.00 80.62 115 LYS A C 1
ATOM 915 O O . LYS A 1 115 ? 15.627 9.075 -20.796 1.00 80.62 115 LYS A O 1
ATOM 920 N N . GLU A 1 116 ? 15.988 8.050 -18.839 1.00 75.81 116 GLU A N 1
ATOM 921 C CA . GLU A 1 116 ? 17.153 7.272 -19.292 1.00 75.81 116 GLU A CA 1
ATOM 922 C C . GLU A 1 116 ? 16.810 6.338 -20.456 1.00 75.81 116 GLU A C 1
ATOM 924 O O . GLU A 1 116 ? 17.631 6.092 -21.339 1.00 75.81 116 GLU A O 1
ATOM 929 N N . ALA A 1 117 ? 15.568 5.867 -20.496 1.00 69.62 117 ALA A N 1
ATOM 930 C CA . ALA A 1 117 ? 15.063 4.993 -21.539 1.00 69.62 117 ALA A CA 1
ATOM 931 C C . ALA A 1 117 ? 14.368 5.742 -22.698 1.00 69.62 117 ALA A C 1
ATOM 933 O O . ALA A 1 117 ? 13.688 5.118 -23.509 1.00 69.62 117 ALA A O 1
ATOM 934 N N . ASN A 1 118 ? 14.581 7.061 -22.826 1.00 70.88 118 ASN A N 1
ATOM 935 C CA . ASN A 1 118 ? 14.096 7.898 -23.934 1.00 70.88 118 ASN A CA 1
ATOM 936 C C . ASN A 1 118 ? 12.585 7.761 -24.197 1.00 70.88 118 ASN A C 1
ATOM 938 O O . ASN A 1 118 ? 12.138 7.749 -25.349 1.00 70.88 118 ASN A O 1
ATOM 942 N N . PHE A 1 119 ? 11.778 7.648 -23.137 1.00 74.50 119 PHE A N 1
ATOM 943 C CA . PHE A 1 119 ? 10.330 7.692 -23.291 1.00 74.50 119 PHE A CA 1
ATOM 944 C C . PHE A 1 119 ? 9.905 9.039 -23.897 1.00 74.50 119 PHE A C 1
ATOM 946 O O . PHE A 1 119 ? 10.444 10.089 -23.560 1.00 74.50 119 PHE A O 1
ATOM 953 N N . TRP A 1 120 ? 8.909 9.023 -24.782 1.00 67.88 120 TRP A N 1
ATOM 954 C CA . TRP A 1 120 ? 8.642 10.109 -25.735 1.00 67.88 120 TRP A CA 1
ATOM 955 C C . TRP A 1 120 ? 8.219 11.427 -25.058 1.00 67.88 120 TRP A C 1
ATOM 957 O O . TRP A 1 120 ? 8.320 12.492 -25.657 1.00 67.88 120 TRP A O 1
ATOM 967 N N . TYR A 1 121 ? 7.759 11.349 -23.806 1.00 63.00 121 TYR A N 1
ATOM 968 C CA . TYR A 1 121 ? 7.355 12.483 -22.966 1.00 63.00 121 TYR A CA 1
ATOM 969 C C . TYR A 1 121 ? 8.372 12.860 -21.875 1.00 63.00 121 TYR A C 1
ATOM 971 O O . TYR A 1 121 ? 8.160 13.845 -21.172 1.00 63.00 121 TYR A O 1
ATOM 979 N N . ALA A 1 122 ? 9.453 12.094 -21.711 1.00 59.91 122 ALA A N 1
ATOM 980 C CA . ALA A 1 122 ? 10.474 12.311 -20.690 1.00 59.91 122 ALA A CA 1
ATOM 981 C C . ALA A 1 122 ? 11.738 12.928 -21.319 1.00 59.91 122 ALA A C 1
ATOM 983 O O . ALA A 1 122 ? 12.769 12.266 -21.430 1.00 59.91 122 ALA A O 1
ATOM 984 N N . GLN A 1 123 ? 11.650 14.188 -21.765 1.00 52.97 123 GLN A N 1
ATOM 985 C CA . GLN A 1 123 ? 12.822 15.000 -22.138 1.00 52.97 123 GLN A CA 1
ATOM 986 C C . GLN A 1 123 ? 13.256 15.889 -20.966 1.00 52.97 123 GLN A C 1
ATOM 988 O O . GLN A 1 123 ? 12.400 16.611 -20.418 1.00 52.97 123 GLN A O 1
#

Foldseek 3Di:
DLVQLVVLQVCLVVDPPVVSVVSPVVSVVVNVVVVLVVVCVDPVSVVVVVVVVVVVVVVVVVCVVCVVVLVVVLVVCLVLCVVLCPQNVDSVSSSVVSVCVVVVHCPVVVLVSCQVVPPVPND

Sequence (123 aa):
MLIFGCIFMVFADVFPIGYAEIFIGIGSFCIWSSIIKYLANTEDFYVIIRTFNAAIPTILKVWVGILPFYVGVCFLSLTVVWEFKASFGDFTSGFYTMFSVQAGDALFDTYLSLKEANFWYAQ

Radius of gyration: 21.19 Å; chains: 1; bounding box: 37×42×52 Å

InterPro domains:
  IPR039031 Mucolipin [PTHR12127] (19-119)

Secondary structure (DSSP, 8-state):
-HHHHHHHHHHHTTS-HHHHHHHHHHHHHHHHHHHHHHHTTSHHHHHHHHHHHHHHHHHHHHHHHHHHHHHHHHHHHHHHTTT-TTTSSSHHHHHHHHHHHHTT-SHHHHHHHHHHTT-TT--

pLDDT: mean 84.03, std 8.73, range [52.97, 95.31]